Protein AF-A0AAV7JHF7-F1 (afdb_monomer_lite)

Structure (mmCIF, N/CA/C/O backbone):
data_AF-A0AAV7JHF7-F1
#
_entry.id   AF-A0AAV7JHF7-F1
#
loop_
_atom_site.group_PDB
_atom_site.id
_atom_site.type_symbol
_atom_site.label_atom_id
_atom_site.label_alt_id
_atom_site.label_comp_id
_atom_site.label_asym_id
_atom_site.label_entity_id
_atom_site.label_seq_id
_atom_site.pdbx_PDB_ins_code
_atom_site.Cartn_x
_atom_site.Cartn_y
_atom_site.Cartn_z
_atom_site.occupancy
_atom_site.B_iso_or_equiv
_atom_site.auth_seq_id
_atom_site.auth_comp_id
_atom_site.auth_asym_id
_atom_site.auth_atom_id
_atom_site.pdbx_PDB_model_num
ATOM 1 N N . MET A 1 1 ? 13.198 0.854 -11.020 1.00 46.91 1 MET A N 1
ATOM 2 C CA . MET A 1 1 ? 13.835 0.977 -9.685 1.00 46.91 1 MET A CA 1
ATOM 3 C C . MET A 1 1 ? 15.219 0.324 -9.730 1.00 46.91 1 MET A C 1
ATOM 5 O O . MET A 1 1 ? 15.314 -0.785 -10.236 1.00 46.91 1 MET A O 1
ATOM 9 N N . LYS A 1 2 ? 16.309 0.988 -9.307 1.00 49.62 2 LYS A N 1
ATOM 10 C CA . LYS A 1 2 ? 17.644 0.349 -9.271 1.00 49.62 2 LYS A CA 1
ATOM 11 C C . LYS A 1 2 ? 17.739 -0.520 -8.017 1.00 49.62 2 LYS A C 1
ATOM 13 O O . LYS A 1 2 ? 17.988 -0.003 -6.934 1.00 49.62 2 LYS A O 1
ATOM 18 N N . THR A 1 3 ? 17.502 -1.819 -8.161 1.00 59.25 3 THR A N 1
ATOM 19 C CA . THR A 1 3 ? 17.648 -2.789 -7.071 1.00 59.25 3 THR A CA 1
ATOM 20 C C . THR A 1 3 ? 19.105 -2.816 -6.619 1.00 59.25 3 THR A C 1
ATOM 22 O O . THR A 1 3 ? 20.006 -2.962 -7.449 1.00 59.25 3 THR A O 1
ATOM 25 N N . ILE A 1 4 ? 19.349 -2.648 -5.317 1.00 69.44 4 ILE A N 1
ATOM 26 C CA . ILE A 1 4 ? 20.698 -2.774 -4.759 1.00 69.44 4 ILE A CA 1
ATOM 27 C C . ILE A 1 4 ? 21.151 -4.219 -4.997 1.00 69.44 4 ILE A C 1
ATOM 29 O O . ILE A 1 4 ? 20.426 -5.174 -4.704 1.00 69.44 4 ILE A O 1
ATOM 33 N N . LYS A 1 5 ? 22.328 -4.374 -5.600 1.00 78.81 5 LYS A N 1
ATOM 34 C CA . LYS A 1 5 ? 22.957 -5.671 -5.834 1.00 78.81 5 LYS A CA 1
ATOM 35 C C . LYS A 1 5 ? 24.155 -5.784 -4.912 1.00 78.81 5 LYS A C 1
ATOM 37 O O . LYS A 1 5 ? 24.982 -4.876 -4.867 1.00 78.81 5 LYS A O 1
ATOM 42 N N . PHE A 1 6 ? 24.233 -6.896 -4.205 1.00 80.25 6 PHE A N 1
ATOM 43 C CA . PHE A 1 6 ? 25.368 -7.245 -3.375 1.00 80.25 6 PHE A CA 1
ATOM 44 C C . PHE A 1 6 ? 26.135 -8.337 -4.101 1.00 80.25 6 PHE A C 1
ATOM 46 O O . PHE A 1 6 ? 25.549 -9.277 -4.643 1.00 80.25 6 PHE A O 1
ATOM 53 N N . PHE A 1 7 ? 27.448 -8.176 -4.160 1.00 87.12 7 PHE A N 1
ATOM 54 C CA . PHE A 1 7 ? 28.317 -9.246 -4.603 1.00 87.12 7 PHE A CA 1
ATOM 55 C C . PHE A 1 7 ? 28.574 -10.147 -3.396 1.00 87.12 7 PHE A C 1
ATOM 57 O O . PHE A 1 7 ? 29.130 -9.690 -2.400 1.00 87.12 7 PHE A O 1
ATOM 64 N N . ASP A 1 8 ? 28.100 -11.389 -3.453 1.00 85.38 8 ASP A N 1
ATOM 65 C CA . ASP A 1 8 ? 28.428 -12.403 -2.455 1.00 85.38 8 ASP A CA 1
ATOM 66 C C . ASP A 1 8 ? 29.754 -13.063 -2.837 1.00 85.38 8 ASP A C 1
ATOM 68 O O . ASP A 1 8 ? 29.840 -13.790 -3.827 1.00 85.38 8 ASP A O 1
ATOM 72 N N . GLU A 1 9 ? 30.794 -12.801 -2.046 1.00 92.31 9 GLU A N 1
ATOM 73 C CA . GLU A 1 9 ? 32.132 -13.351 -2.266 1.00 92.31 9 GLU A CA 1
ATOM 74 C C . GLU A 1 9 ? 32.189 -14.876 -2.083 1.00 92.31 9 GLU A C 1
ATOM 76 O O . GLU A 1 9 ? 33.007 -15.527 -2.733 1.00 92.31 9 GLU A O 1
ATOM 81 N N . ASN A 1 10 ? 31.309 -15.469 -1.264 1.00 85.31 10 ASN A N 1
ATOM 82 C CA . ASN A 1 10 ? 31.317 -16.913 -1.011 1.00 85.31 10 ASN A CA 1
ATOM 83 C C . ASN A 1 10 ? 30.753 -17.716 -2.188 1.00 85.31 10 ASN A C 1
ATOM 85 O O . ASN A 1 10 ? 31.262 -18.793 -2.497 1.00 85.31 10 ASN A O 1
ATOM 89 N N . THR A 1 11 ? 29.708 -17.212 -2.849 1.00 88.12 11 THR A N 1
ATOM 90 C CA . THR A 1 11 ? 29.104 -17.861 -4.029 1.00 88.12 11 THR A CA 1
ATOM 91 C C . THR A 1 11 ? 29.602 -17.285 -5.353 1.00 88.12 11 THR A C 1
ATOM 93 O O . THR A 1 11 ? 29.321 -17.855 -6.406 1.00 88.12 11 THR A O 1
ATOM 96 N N . GLN A 1 12 ? 30.357 -16.182 -5.309 1.00 91.31 12 GLN A N 1
ATOM 97 C CA . GLN A 1 12 ? 30.783 -15.392 -6.470 1.00 91.31 12 GLN A CA 1
ATOM 98 C C . GLN A 1 12 ? 29.605 -14.937 -7.341 1.00 91.31 12 GLN A C 1
ATOM 100 O O . GLN A 1 12 ? 29.714 -14.832 -8.565 1.00 91.31 12 GLN A O 1
ATOM 105 N N . GLN A 1 13 ? 28.459 -14.674 -6.712 1.00 85.44 13 GLN A N 1
ATOM 106 C CA . GLN A 1 13 ? 27.232 -14.297 -7.400 1.00 85.44 13 GLN A CA 1
ATOM 107 C C . GLN A 1 13 ? 26.752 -12.914 -6.977 1.00 85.44 13 GLN A C 1
ATOM 109 O O . GLN A 1 13 ? 26.866 -12.488 -5.828 1.00 85.44 13 GLN A O 1
ATOM 114 N N . TRP A 1 14 ? 26.166 -12.210 -7.942 1.00 82.75 14 TRP A N 1
ATOM 115 C CA . TRP A 1 14 ? 25.375 -11.024 -7.662 1.00 82.75 14 TRP A CA 1
ATOM 116 C C . TRP A 1 14 ? 24.000 -11.460 -7.186 1.00 82.75 14 TRP A C 1
ATOM 118 O O . TRP A 1 14 ? 23.248 -12.060 -7.953 1.00 82.75 14 TRP A O 1
ATOM 128 N N . TRP A 1 15 ? 23.651 -11.110 -5.956 1.00 72.81 15 TRP A N 1
ATOM 129 C CA . TRP A 1 15 ? 22.309 -11.314 -5.437 1.00 72.81 15 TRP A CA 1
ATOM 130 C C . TRP A 1 15 ? 21.693 -9.974 -5.051 1.00 72.81 15 TRP A C 1
ATOM 132 O O . TRP A 1 15 ? 22.364 -9.032 -4.619 1.00 72.81 15 TRP A O 1
ATOM 142 N N . SER A 1 16 ? 20.387 -9.873 -5.246 1.00 75.38 16 SER A N 1
ATOM 143 C CA . SER A 1 16 ? 19.590 -8.810 -4.652 1.00 75.38 16 SER A CA 1
ATOM 144 C C . SER A 1 16 ? 18.896 -9.395 -3.430 1.00 75.38 16 SER A C 1
ATOM 146 O O . SER A 1 16 ? 18.294 -10.465 -3.553 1.00 75.38 16 SER A O 1
ATOM 148 N N . PRO A 1 17 ? 18.967 -8.745 -2.257 1.00 63.94 17 PRO A N 1
ATOM 149 C CA . PRO A 1 17 ? 18.260 -9.226 -1.096 1.00 63.94 17 PRO A CA 1
ATOM 150 C C . PRO A 1 17 ? 16.776 -9.225 -1.377 1.00 63.94 17 PRO A C 1
ATOM 152 O O . PRO A 1 17 ? 16.189 -8.199 -1.719 1.00 63.94 17 PRO A O 1
ATOM 155 N N . VAL A 1 18 ? 16.173 -10.391 -1.182 1.00 61.38 18 VAL A N 1
ATOM 156 C CA . VAL A 1 18 ? 14.738 -10.484 -0.979 1.00 61.38 18 VAL A CA 1
ATOM 157 C C . VAL A 1 18 ? 14.492 -9.948 0.428 1.00 61.38 18 VAL A C 1
ATOM 159 O O . VAL A 1 18 ? 14.496 -10.690 1.407 1.00 61.38 18 VAL A O 1
ATOM 162 N N . THR A 1 19 ? 14.380 -8.626 0.562 1.00 63.31 19 THR A N 1
ATOM 163 C CA . THR A 1 19 ? 13.838 -8.036 1.787 1.00 63.31 19 THR A CA 1
ATOM 164 C C . THR A 1 19 ? 12.408 -8.545 1.924 1.00 63.31 19 THR A C 1
ATOM 166 O O . THR A 1 19 ? 11.624 -8.418 0.984 1.00 63.31 19 THR A O 1
ATOM 169 N N . GLY A 1 20 ? 12.094 -9.190 3.050 1.00 65.50 20 GLY A N 1
ATOM 170 C CA . GLY A 1 20 ? 10.785 -9.805 3.270 1.00 65.50 20 GLY A CA 1
ATOM 171 C C . GLY A 1 20 ? 9.630 -8.803 3.152 1.00 65.50 20 GLY A C 1
ATOM 172 O O . GLY A 1 20 ? 9.808 -7.607 3.373 1.00 65.50 20 GLY A O 1
ATOM 173 N N . GLY A 1 21 ? 8.445 -9.301 2.801 1.00 77.75 21 GLY A N 1
ATOM 174 C CA . GLY A 1 21 ? 7.210 -8.515 2.763 1.00 77.75 21 GLY A CA 1
ATOM 175 C C . GLY A 1 21 ? 6.502 -8.444 4.119 1.00 77.75 21 GLY A C 1
ATOM 176 O O . GLY A 1 21 ? 6.868 -9.125 5.078 1.00 77.75 21 GLY A O 1
ATOM 177 N N . SER A 1 22 ? 5.451 -7.631 4.197 1.00 86.19 22 SER A N 1
ATOM 178 C CA . SER A 1 22 ? 4.567 -7.585 5.365 1.00 86.19 22 SER A CA 1
ATOM 179 C C . SER A 1 22 ? 3.709 -8.852 5.464 1.00 86.19 22 SER A C 1
ATOM 181 O O . SER A 1 22 ? 3.220 -9.363 4.458 1.00 86.19 22 SER A O 1
ATOM 183 N N . ASN A 1 23 ? 3.463 -9.338 6.684 1.00 91.88 23 ASN A N 1
ATOM 184 C CA . ASN A 1 23 ? 2.496 -10.411 6.929 1.00 91.88 23 ASN A CA 1
ATOM 185 C C . ASN A 1 23 ? 1.064 -9.847 6.864 1.00 91.88 23 ASN A C 1
ATOM 187 O O . ASN A 1 23 ? 0.464 -9.533 7.892 1.00 91.88 23 ASN A O 1
ATOM 191 N N . ILE A 1 24 ? 0.549 -9.679 5.642 1.00 93.94 24 ILE A N 1
ATOM 192 C CA . ILE A 1 24 ? -0.780 -9.108 5.380 1.00 93.94 24 ILE A CA 1
ATOM 193 C C . ILE A 1 24 ? -1.900 -9.834 6.146 1.00 93.94 24 ILE A C 1
ATOM 195 O O . ILE A 1 24 ? -2.701 -9.134 6.763 1.00 93.94 24 ILE A O 1
ATOM 199 N N . PRO A 1 25 ? -1.952 -11.182 6.209 1.00 95.00 25 PRO A N 1
ATOM 200 C CA . PRO A 1 25 ? -2.952 -11.875 7.022 1.00 95.00 25 PRO A CA 1
ATOM 201 C C . PRO A 1 25 ? -2.966 -11.435 8.492 1.00 95.00 25 PRO A C 1
ATOM 203 O O . PRO A 1 25 ? -4.004 -11.013 8.990 1.00 95.00 25 PRO A O 1
ATOM 206 N N . ALA A 1 26 ? -1.809 -11.430 9.163 1.00 96.38 26 ALA A N 1
ATOM 207 C CA . ALA A 1 26 ? -1.736 -11.036 10.573 1.00 96.38 26 ALA A CA 1
ATOM 208 C C . ALA A 1 26 ? -2.076 -9.551 10.797 1.00 96.38 26 ALA A C 1
ATOM 210 O O . ALA A 1 26 ? -2.679 -9.190 11.808 1.00 96.38 26 ALA A O 1
ATOM 211 N N . LEU A 1 27 ? -1.704 -8.677 9.854 1.00 95.69 27 LEU A N 1
ATOM 212 C CA . LEU A 1 27 ? -2.088 -7.265 9.902 1.00 95.69 27 LEU A CA 1
ATOM 213 C C . LEU A 1 27 ? -3.598 -7.086 9.720 1.00 95.69 27 LEU A C 1
ATOM 215 O O . LEU A 1 27 ? -4.205 -6.290 10.430 1.00 95.69 27 LEU A O 1
ATOM 219 N N . ASN A 1 28 ? -4.216 -7.842 8.814 1.00 97.31 28 ASN A N 1
ATOM 220 C CA . ASN A 1 28 ? -5.660 -7.803 8.596 1.00 97.31 28 ASN A CA 1
ATOM 221 C C . ASN A 1 28 ? -6.432 -8.310 9.821 1.00 97.31 28 ASN A C 1
ATOM 223 O O . ASN A 1 28 ? -7.440 -7.705 10.191 1.00 97.31 28 ASN A O 1
ATOM 227 N N . ASP A 1 29 ? -5.935 -9.344 10.502 1.00 97.88 29 ASP A N 1
ATOM 228 C CA . ASP A 1 29 ? -6.514 -9.810 11.767 1.00 97.88 29 ASP A CA 1
ATOM 229 C C . ASP A 1 29 ? -6.511 -8.690 12.823 1.00 97.88 29 ASP A C 1
ATOM 231 O O . ASP A 1 29 ? -7.531 -8.424 13.460 1.00 97.88 29 ASP A O 1
ATOM 235 N N . LEU A 1 30 ? -5.395 -7.962 12.955 1.00 96.81 30 LEU A N 1
ATOM 236 C CA . LEU A 1 30 ? -5.270 -6.834 13.886 1.00 96.81 30 LEU A CA 1
ATOM 237 C C . LEU A 1 30 ? -6.207 -5.662 13.536 1.00 96.81 30 LEU A C 1
ATOM 239 O O . LEU A 1 30 ? -6.782 -5.027 14.426 1.00 96.81 30 LEU A O 1
ATOM 243 N N . LEU A 1 31 ? -6.343 -5.360 12.244 1.00 95.31 31 LEU A N 1
ATOM 244 C CA . LEU A 1 31 ? -7.086 -4.208 11.728 1.00 95.31 31 LEU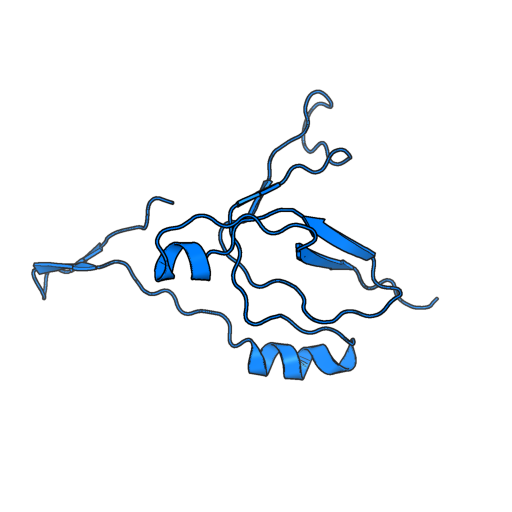 A CA 1
ATOM 245 C C . LEU A 1 31 ? -8.598 -4.439 11.619 1.00 95.31 31 LEU A C 1
ATOM 247 O O . LEU A 1 31 ? -9.357 -3.476 11.483 1.00 95.31 31 LEU A O 1
ATOM 251 N N . THR A 1 32 ? -9.051 -5.689 11.749 1.00 95.69 32 THR A N 1
ATOM 252 C CA . THR A 1 32 ? -10.466 -6.067 11.617 1.00 95.69 32 THR A CA 1
ATOM 253 C C . THR A 1 32 ? -11.376 -5.273 12.559 1.00 95.69 32 THR A C 1
ATOM 255 O O . THR A 1 32 ? -12.466 -4.870 12.154 1.00 95.69 32 THR A O 1
ATOM 258 N N . GLN A 1 33 ? -10.922 -4.970 13.781 1.00 94.38 33 GLN A N 1
ATOM 259 C CA . GLN A 1 33 ? -11.684 -4.174 14.758 1.00 94.38 33 GLN A CA 1
ATOM 260 C C . GLN A 1 33 ? -11.980 -2.736 14.293 1.00 94.38 33 GLN A C 1
ATOM 262 O O . GLN A 1 33 ? -12.946 -2.131 14.745 1.00 94.38 33 GLN A O 1
ATOM 267 N N . PHE A 1 34 ? -11.174 -2.202 13.372 1.00 93.12 34 PHE A N 1
ATOM 268 C CA . PHE A 1 34 ? -11.337 -0.870 12.789 1.00 93.12 34 PHE A CA 1
ATOM 269 C C . PHE A 1 34 ? -12.064 -0.907 11.436 1.00 93.12 34 PHE A C 1
ATOM 271 O O . PHE A 1 34 ? -12.154 0.109 10.752 1.00 93.12 34 PHE A O 1
ATOM 278 N N . GLY A 1 35 ? -12.541 -2.081 11.002 1.00 94.25 35 GLY A N 1
ATOM 279 C CA . GLY A 1 35 ? -13.141 -2.260 9.679 1.00 94.25 35 GLY A CA 1
ATOM 280 C C . GLY A 1 35 ? -12.150 -2.080 8.524 1.00 94.25 35 GLY A C 1
ATOM 281 O O . GLY A 1 35 ? -12.579 -1.838 7.397 1.00 94.25 35 GLY A O 1
ATOM 282 N N . LEU A 1 36 ? -10.845 -2.191 8.791 1.00 95.94 36 LEU A N 1
ATOM 283 C CA . LEU A 1 36 ? -9.769 -2.020 7.815 1.00 95.94 36 LEU A CA 1
ATOM 284 C C . LEU A 1 36 ? -9.184 -3.372 7.387 1.00 95.94 36 LEU A C 1
ATOM 286 O O . LEU A 1 36 ? -9.091 -4.299 8.189 1.00 95.94 36 LEU A O 1
ATOM 290 N N . ALA A 1 37 ? -8.761 -3.475 6.127 1.00 97.25 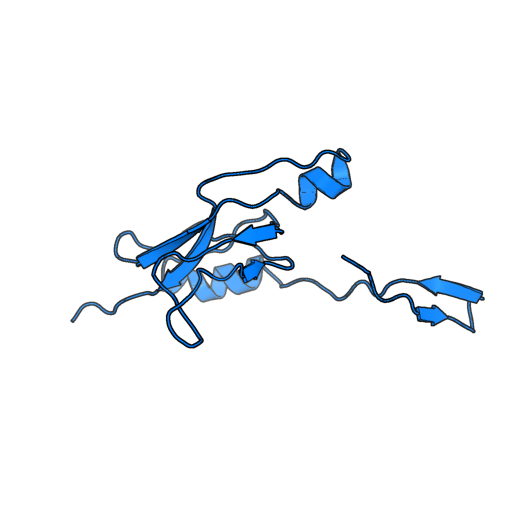37 ALA A N 1
ATOM 291 C CA . ALA A 1 37 ? -7.965 -4.597 5.631 1.00 97.25 37 ALA A CA 1
ATOM 292 C C . ALA A 1 37 ? -7.141 -4.187 4.404 1.00 97.25 37 ALA A C 1
ATOM 294 O O . ALA A 1 37 ? -7.646 -3.500 3.513 1.00 97.25 37 ALA A O 1
ATOM 295 N N . PHE A 1 38 ? -5.902 -4.662 4.330 1.00 97.06 38 PHE A N 1
ATOM 296 C CA . PHE A 1 38 ? -5.070 -4.618 3.132 1.00 97.06 38 PHE A CA 1
ATOM 297 C C . PHE A 1 38 ? -5.498 -5.685 2.119 1.00 97.06 38 PHE A C 1
ATOM 299 O O . PHE A 1 38 ? -6.032 -6.738 2.483 1.00 97.06 38 PHE A O 1
ATOM 306 N N . SER A 1 39 ? -5.242 -5.405 0.845 1.00 94.88 39 SER A N 1
ATOM 307 C CA . SER A 1 39 ? -5.448 -6.324 -0.270 1.00 94.88 39 SER A CA 1
ATOM 308 C C . SER A 1 39 ? -4.247 -7.253 -0.478 1.00 94.88 39 SER A C 1
ATOM 310 O O . SER A 1 39 ? -3.213 -7.153 0.187 1.00 94.88 39 SER A O 1
ATOM 312 N N . ASP A 1 40 ? -4.387 -8.162 -1.431 1.00 91.19 40 ASP A N 1
ATOM 313 C CA . ASP A 1 40 ? -3.339 -9.050 -1.927 1.00 91.19 40 ASP A CA 1
ATOM 314 C C . ASP A 1 40 ? -2.580 -8.481 -3.141 1.00 91.19 40 ASP A C 1
ATOM 316 O O . ASP A 1 40 ? -1.640 -9.111 -3.626 1.00 91.19 40 ASP A O 1
ATOM 320 N N . ARG A 1 41 ? -2.960 -7.295 -3.635 1.00 91.25 41 ARG A N 1
ATOM 321 C CA . ARG A 1 41 ? -2.333 -6.656 -4.796 1.00 91.25 41 ARG A CA 1
ATOM 322 C C . ARG A 1 41 ? -1.235 -5.700 -4.372 1.00 91.25 41 ARG A C 1
ATOM 324 O O . ARG A 1 41 ? -1.371 -4.987 -3.382 1.00 91.25 41 ARG A O 1
ATOM 331 N N . ILE A 1 42 ? -0.165 -5.671 -5.159 1.00 92.62 42 ILE A N 1
ATOM 332 C CA . ILE A 1 42 ? 0.984 -4.795 -4.946 1.00 92.62 42 ILE A CA 1
ATOM 333 C C . ILE A 1 42 ? 1.032 -3.795 -6.091 1.00 92.62 42 ILE A C 1
ATOM 335 O O . ILE A 1 42 ? 1.013 -4.183 -7.260 1.00 92.62 42 ILE A O 1
ATOM 339 N N . TYR A 1 43 ? 1.120 -2.520 -5.739 1.00 95.31 43 TYR A N 1
ATOM 340 C CA . TYR A 1 43 ? 1.183 -1.423 -6.691 1.00 95.31 43 TYR A CA 1
ATOM 341 C C . TYR A 1 43 ? 2.465 -0.621 -6.511 1.00 95.31 43 TYR A C 1
ATOM 343 O O . TYR A 1 43 ? 3.046 -0.580 -5.424 1.00 95.31 43 TYR A O 1
ATOM 351 N N . ALA A 1 44 ? 2.885 0.039 -7.581 1.00 94.44 44 ALA A N 1
ATOM 352 C CA . ALA A 1 44 ? 3.996 0.976 -7.586 1.00 94.44 44 ALA A CA 1
ATOM 353 C C . ALA A 1 44 ? 3.704 2.120 -8.567 1.00 94.44 44 ALA A C 1
ATOM 355 O O . ALA A 1 44 ? 2.818 2.022 -9.412 1.00 94.44 44 ALA A O 1
ATOM 356 N N . GLY A 1 45 ? 4.412 3.241 -8.438 1.00 93.88 45 GLY A N 1
ATOM 357 C CA . GLY A 1 45 ? 4.254 4.373 -9.349 1.00 93.88 45 GLY A CA 1
ATOM 358 C C . GLY A 1 45 ? 4.500 5.724 -8.699 1.00 93.88 45 GLY A C 1
ATOM 359 O O . GLY A 1 45 ? 5.206 5.850 -7.697 1.00 93.88 45 GLY A O 1
ATOM 360 N N . THR A 1 46 ? 3.925 6.754 -9.302 1.00 93.44 46 THR A N 1
ATOM 361 C CA . THR A 1 46 ? 3.995 8.138 -8.835 1.00 93.44 46 THR A CA 1
ATOM 362 C C . THR A 1 46 ? 2.615 8.755 -8.929 1.00 93.44 46 THR A C 1
ATOM 3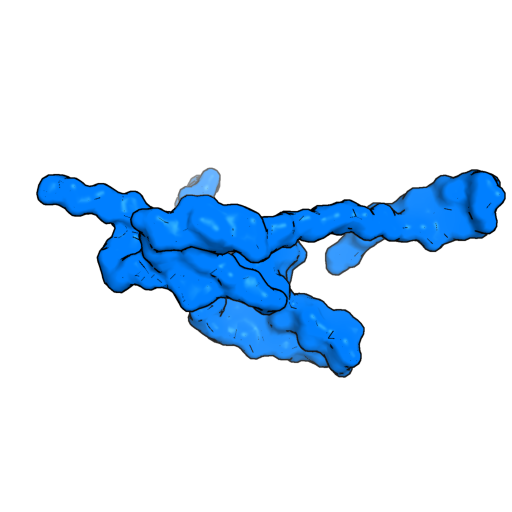64 O O . THR A 1 46 ? 1.948 8.582 -9.944 1.00 93.44 46 THR A O 1
ATOM 367 N N . TYR A 1 47 ? 2.210 9.500 -7.908 1.00 91.56 47 TYR A N 1
ATOM 368 C CA . TYR A 1 47 ? 0.940 10.220 -7.902 1.00 91.56 47 TYR A CA 1
ATOM 369 C C . TYR A 1 47 ? 1.158 11.669 -7.475 1.00 91.56 47 TYR A C 1
ATOM 371 O O . TYR A 1 47 ? 2.059 11.961 -6.689 1.00 91.56 47 TYR A O 1
ATOM 379 N N . SER A 1 48 ? 0.325 12.579 -7.965 1.00 87.38 48 SER A N 1
ATOM 380 C CA . SER A 1 48 ? 0.372 13.995 -7.591 1.00 87.38 48 SER A CA 1
ATOM 381 C C . SER A 1 48 ? -0.829 14.320 -6.705 1.00 87.38 48 SER A C 1
ATOM 383 O O . SER A 1 48 ? -1.945 13.881 -6.979 1.00 87.38 48 SER A O 1
ATOM 385 N N . LEU A 1 49 ? -0.617 15.099 -5.645 1.00 82.50 49 LEU A N 1
ATOM 386 C CA . LEU A 1 49 ? -1.699 15.648 -4.824 1.00 82.50 49 LEU A CA 1
ATOM 387 C C . LEU A 1 49 ? -1.864 17.130 -5.180 1.00 82.50 49 LEU A C 1
ATOM 389 O O . LEU A 1 49 ? -0.975 17.912 -4.841 1.00 82.50 49 LEU A O 1
ATOM 393 N N . PRO A 1 50 ? -2.958 17.534 -5.853 1.00 70.31 50 PRO A N 1
ATOM 394 C CA . PRO A 1 50 ? -3.134 18.916 -6.305 1.00 70.31 50 PRO A CA 1
ATOM 395 C C . PRO A 1 50 ? -3.096 19.938 -5.162 1.00 70.31 50 PRO A C 1
ATOM 397 O O . PRO A 1 50 ? -2.549 21.025 -5.330 1.00 70.31 50 PRO A O 1
ATOM 400 N N . ASP A 1 51 ? -3.623 19.558 -3.996 1.00 68.81 51 ASP A N 1
ATOM 401 C CA . ASP A 1 51 ? -3.849 20.457 -2.858 1.00 68.81 51 ASP A CA 1
ATOM 402 C C . ASP A 1 51 ? -2.723 20.430 -1.805 1.00 68.81 51 ASP A C 1
ATOM 404 O O . ASP A 1 51 ? -2.839 21.059 -0.753 1.00 68.81 51 ASP A O 1
ATOM 408 N N . VAL A 1 52 ? -1.631 19.691 -2.049 1.00 67.38 52 VAL A N 1
ATOM 409 C CA . VAL A 1 52 ? -0.510 19.557 -1.103 1.00 67.38 52 VAL A CA 1
ATOM 410 C C . VAL A 1 52 ? 0.766 20.142 -1.710 1.00 67.38 52 VAL A C 1
ATOM 412 O O . VAL A 1 52 ? 1.477 19.480 -2.464 1.00 67.38 52 VAL A O 1
ATOM 415 N N . THR A 1 53 ? 1.087 21.381 -1.333 1.00 59.31 53 THR A N 1
ATOM 416 C CA . THR A 1 53 ? 2.380 22.037 -1.593 1.00 59.31 53 THR A CA 1
ATOM 417 C C . THR A 1 53 ? 3.254 21.951 -0.339 1.00 59.31 53 THR A C 1
ATOM 419 O O . THR A 1 53 ? 2.849 22.412 0.727 1.00 59.31 53 THR A O 1
ATOM 422 N N . LEU A 1 54 ? 4.439 21.335 -0.432 1.00 59.09 54 LEU A N 1
ATOM 423 C CA . LEU A 1 54 ? 5.354 21.122 0.710 1.00 59.09 54 LEU A CA 1
ATOM 424 C C . LEU A 1 54 ? 6.532 22.118 0.742 1.00 59.09 54 LEU A C 1
ATOM 426 O O . LEU A 1 54 ? 7.423 22.016 1.582 1.00 59.09 54 LEU A O 1
ATOM 430 N N . ASP A 1 55 ? 6.518 23.083 -0.166 1.00 62.19 55 ASP A N 1
ATOM 431 C CA . ASP A 1 55 ? 7.536 24.081 -0.475 1.00 62.19 55 ASP A CA 1
ATOM 432 C C . ASP A 1 55 ? 6.844 25.347 -1.020 1.00 62.19 55 ASP A C 1
ATOM 434 O O . ASP A 1 55 ? 5.617 25.399 -1.007 1.00 62.19 55 ASP A O 1
ATOM 438 N N . ASP A 1 56 ? 7.601 26.384 -1.402 1.00 61.09 56 ASP A N 1
ATOM 439 C CA . ASP A 1 56 ? 7.177 27.769 -1.695 1.00 61.09 56 ASP A CA 1
ATOM 440 C C . ASP A 1 56 ? 6.081 27.950 -2.780 1.00 61.09 56 ASP A C 1
ATOM 442 O O . ASP A 1 56 ? 6.252 28.653 -3.764 1.00 61.09 56 ASP A O 1
ATOM 446 N N . ASN A 1 57 ? 4.897 27.374 -2.587 1.00 55.47 57 ASN A N 1
ATOM 447 C CA . ASN A 1 57 ? 3.635 27.636 -3.279 1.00 55.47 57 ASN A CA 1
ATOM 448 C C . ASN A 1 57 ? 3.641 27.631 -4.820 1.00 55.47 57 ASN A C 1
ATOM 450 O O . ASN A 1 57 ? 2.705 28.174 -5.407 1.00 55.47 57 ASN A O 1
ATOM 454 N N . THR A 1 58 ? 4.623 27.030 -5.504 1.00 60.81 58 THR A N 1
ATOM 455 C CA . THR A 1 58 ? 4.729 27.249 -6.961 1.00 60.81 58 THR A CA 1
ATOM 456 C C . THR A 1 58 ? 4.468 26.024 -7.851 1.00 60.81 58 THR A C 1
ATOM 458 O O . THR A 1 58 ? 4.139 26.231 -9.020 1.00 60.81 58 THR A O 1
ATOM 461 N N . LYS A 1 59 ? 4.539 24.762 -7.381 1.00 62.44 59 LYS A N 1
ATOM 462 C CA . LYS A 1 59 ? 4.237 23.585 -8.238 1.00 62.44 59 LYS A CA 1
ATOM 463 C C . LYS A 1 59 ? 3.637 22.378 -7.493 1.00 62.44 59 LYS A C 1
ATOM 465 O O . LYS A 1 59 ? 4.079 22.087 -6.385 1.00 62.44 59 LYS A O 1
ATOM 470 N N . PRO A 1 60 ? 2.704 21.628 -8.121 1.00 64.69 60 PRO A N 1
ATOM 471 C CA . PRO A 1 60 ? 2.320 20.291 -7.670 1.00 64.69 60 PRO A CA 1
ATOM 472 C C . PRO A 1 60 ? 3.541 19.368 -7.645 1.00 64.69 60 PRO A C 1
ATOM 474 O O . PRO A 1 60 ? 4.361 19.404 -8.568 1.00 64.69 60 PRO A O 1
ATOM 477 N N . ARG A 1 61 ? 3.661 18.543 -6.602 1.00 74.25 61 ARG A N 1
ATOM 478 C CA . ARG A 1 61 ? 4.750 17.573 -6.465 1.00 74.25 61 ARG A CA 1
ATOM 479 C C . ARG A 1 61 ? 4.253 16.158 -6.737 1.00 74.25 61 ARG A C 1
ATOM 481 O O . ARG A 1 61 ? 3.199 15.759 -6.242 1.00 74.25 61 ARG A O 1
ATOM 488 N N . ASP A 1 62 ? 5.071 15.399 -7.458 1.00 85.31 62 ASP A N 1
ATOM 489 C CA . ASP A 1 62 ? 4.888 13.961 -7.631 1.00 85.31 62 ASP A CA 1
ATOM 490 C C . ASP A 1 62 ? 5.487 13.213 -6.437 1.00 85.31 62 ASP A C 1
ATOM 492 O O . ASP A 1 62 ? 6.656 13.395 -6.070 1.00 85.31 62 ASP A O 1
ATOM 496 N N . PHE A 1 63 ? 4.674 12.363 -5.824 1.00 88.25 63 PHE A N 1
ATOM 497 C CA . PHE A 1 63 ? 5.037 11.520 -4.698 1.00 88.25 63 PHE A CA 1
ATOM 498 C C . PHE A 1 63 ? 5.325 10.100 -5.191 1.00 88.25 63 PHE A C 1
ATOM 500 O O . PHE A 1 63 ? 4.469 9.494 -5.841 1.00 88.25 63 PHE A O 1
ATOM 507 N N . PRO A 1 64 ? 6.514 9.540 -4.898 1.00 91.38 64 PRO A N 1
ATOM 508 C CA . PRO A 1 64 ? 6.815 8.164 -5.256 1.00 91.38 64 PRO A CA 1
ATOM 509 C C . PRO A 1 64 ? 6.075 7.193 -4.329 1.00 91.38 64 PRO A C 1
ATOM 511 O O . PRO A 1 64 ? 6.261 7.218 -3.112 1.00 91.38 64 PRO A O 1
ATOM 514 N N . TYR A 1 65 ? 5.301 6.285 -4.916 1.00 92.69 65 TYR A N 1
ATOM 515 C CA . TYR A 1 65 ? 4.773 5.096 -4.258 1.00 92.69 65 TYR A CA 1
ATOM 516 C C . TYR A 1 65 ? 5.644 3.906 -4.673 1.00 92.69 65 TYR A C 1
ATOM 518 O O . TYR A 1 65 ? 5.482 3.337 -5.751 1.00 92.69 65 TYR A O 1
ATOM 526 N N . LEU A 1 66 ? 6.657 3.596 -3.857 1.00 89.56 66 LEU A N 1
ATOM 527 C CA . LEU A 1 66 ? 7.746 2.693 -4.257 1.00 89.56 66 LEU A CA 1
ATOM 528 C C . LEU A 1 66 ? 7.286 1.247 -4.467 1.00 89.56 66 LEU A C 1
ATOM 530 O O . LEU A 1 66 ? 7.687 0.613 -5.438 1.00 89.56 66 LEU A O 1
ATOM 534 N N . SER A 1 67 ? 6.507 0.729 -3.520 1.00 89.44 67 SER A N 1
ATOM 535 C CA . SER A 1 67 ? 5.868 -0.586 -3.553 1.00 89.44 67 SER A CA 1
ATOM 536 C C . SER A 1 67 ? 4.989 -0.706 -2.310 1.00 89.44 67 SER A C 1
ATOM 538 O O . SER A 1 67 ? 5.431 -0.355 -1.211 1.00 89.44 67 SER A O 1
ATOM 540 N N . GLY A 1 68 ? 3.761 -1.191 -2.455 1.00 91.44 68 GLY A N 1
ATOM 541 C CA . GLY A 1 68 ? 2.873 -1.388 -1.313 1.00 91.44 68 GLY A CA 1
ATOM 542 C C . GLY A 1 68 ? 1.552 -2.050 -1.676 1.00 91.44 68 GLY A C 1
ATOM 543 O O . GLY A 1 68 ? 1.187 -2.129 -2.849 1.00 91.44 68 GLY A O 1
ATOM 544 N N . SER A 1 69 ? 0.855 -2.548 -0.652 1.00 93.88 69 SER A N 1
ATOM 545 C CA . SER A 1 69 ? -0.490 -3.107 -0.800 1.00 93.88 69 SER A CA 1
ATOM 546 C C . SER A 1 69 ? -1.555 -2.024 -0.645 1.00 93.88 69 SER A C 1
ATOM 548 O O . SER A 1 69 ? -1.444 -1.153 0.222 1.00 93.88 69 SER A O 1
ATOM 550 N N . SER A 1 70 ? -2.595 -2.090 -1.478 1.00 95.50 70 SER A N 1
ATOM 551 C CA . SER A 1 70 ? -3.766 -1.221 -1.348 1.00 95.50 70 SER A CA 1
ATOM 552 C C . SER A 1 70 ? -4.687 -1.662 -0.213 1.00 95.50 70 SER A C 1
ATOM 554 O O . SER A 1 70 ? -4.588 -2.772 0.310 1.00 95.50 70 SER A O 1
ATOM 556 N N . LEU A 1 71 ? -5.649 -0.817 0.140 1.00 96.12 71 LEU A N 1
ATOM 557 C CA . LEU A 1 71 ? -6.716 -1.153 1.073 1.00 96.12 71 LEU A CA 1
ATOM 558 C C . LEU A 1 71 ? -7.853 -1.874 0.336 1.00 96.12 71 LEU A C 1
ATOM 560 O O . LEU A 1 71 ? -8.395 -1.364 -0.640 1.00 96.12 71 LEU A O 1
ATOM 564 N N . ALA A 1 72 ? -8.221 -3.061 0.818 1.00 96.12 72 ALA A N 1
ATOM 565 C CA . ALA A 1 72 ? -9.372 -3.830 0.339 1.00 96.12 72 ALA A CA 1
ATOM 566 C C . ALA A 1 72 ? -10.654 -3.518 1.122 1.00 96.12 72 ALA A C 1
ATOM 568 O O . ALA A 1 72 ? -11.758 -3.774 0.642 1.00 96.12 72 ALA A O 1
ATOM 569 N N . ARG A 1 73 ? -10.516 -3.018 2.354 1.00 96.12 73 ARG A N 1
ATOM 570 C CA . ARG A 1 73 ? -11.643 -2.690 3.227 1.00 96.12 73 ARG A CA 1
ATOM 571 C C . ARG A 1 73 ? -11.327 -1.463 4.060 1.00 96.12 73 ARG A C 1
ATOM 573 O O . ARG A 1 73 ? -10.223 -1.339 4.585 1.00 96.12 73 ARG A O 1
ATOM 580 N N . TYR A 1 74 ? -12.322 -0.602 4.191 1.00 95.81 74 TYR A N 1
ATOM 581 C CA . TYR A 1 74 ? -12.335 0.549 5.079 1.00 95.81 74 TYR A CA 1
ATOM 582 C C . TYR A 1 74 ? -13.795 0.919 5.386 1.00 95.81 74 TYR A C 1
ATOM 584 O O . TYR A 1 74 ? -14.678 0.644 4.566 1.00 95.81 74 TYR A O 1
ATOM 592 N N . PRO A 1 75 ? -14.082 1.518 6.554 1.00 94.44 75 PRO A N 1
ATOM 593 C CA . PRO A 1 75 ? -15.414 2.022 6.876 1.00 94.44 75 PRO A CA 1
ATOM 594 C C . PRO A 1 75 ? -15.880 3.109 5.901 1.00 94.44 75 PRO A C 1
ATOM 596 O O . PRO A 1 75 ? -15.072 3.862 5.363 1.00 94.44 75 PRO A O 1
ATOM 599 N N . SER A 1 76 ? -17.195 3.258 5.727 1.00 91.75 76 SER A N 1
ATOM 600 C CA . SER A 1 76 ? -17.776 4.264 4.822 1.00 91.75 76 SER A CA 1
ATOM 601 C C . SER A 1 76 ? -17.537 5.714 5.255 1.00 91.75 76 SER A C 1
ATOM 603 O O . SER A 1 76 ? -17.648 6.615 4.431 1.00 91.75 76 SER A O 1
ATOM 605 N N . HIS A 1 77 ? -17.239 5.947 6.536 1.00 91.62 77 HIS A N 1
ATOM 606 C CA . HIS A 1 77 ? -16.901 7.267 7.077 1.00 91.62 77 HIS A CA 1
ATOM 607 C C . HIS A 1 77 ? -15.399 7.581 6.996 1.00 91.62 77 HIS A C 1
ATOM 609 O O . HIS A 1 77 ? -14.983 8.675 7.363 1.00 91.62 77 HIS A O 1
ATOM 615 N N . ALA A 1 78 ? -14.569 6.631 6.556 1.00 93.44 78 ALA A N 1
ATOM 616 C CA . ALA A 1 78 ? -13.144 6.871 6.408 1.00 93.44 78 ALA A CA 1
ATOM 617 C C . ALA A 1 78 ? -12.894 7.830 5.241 1.00 93.44 78 ALA A C 1
ATOM 619 O O . ALA A 1 78 ? -13.469 7.687 4.159 1.00 93.44 78 ALA A O 1
ATOM 620 N N . ARG A 1 79 ? -11.973 8.773 5.428 1.00 94.00 79 ARG A N 1
ATOM 621 C CA . ARG A 1 79 ? -11.456 9.574 4.318 1.00 94.00 79 ARG A CA 1
ATOM 622 C C . ARG A 1 79 ? -10.336 8.802 3.649 1.00 94.00 79 ARG A C 1
ATOM 624 O O . ARG A 1 79 ? -9.326 8.507 4.283 1.00 94.00 79 ARG A O 1
ATOM 631 N N . VAL A 1 80 ? -10.518 8.471 2.379 1.00 94.12 80 VAL A N 1
ATOM 632 C CA . VAL A 1 80 ? -9.603 7.603 1.633 1.00 94.12 80 VAL A CA 1
ATOM 633 C C . VAL A 1 80 ? -8.903 8.401 0.545 1.00 94.12 80 VAL A C 1
ATOM 635 O O . VAL A 1 80 ? -9.545 9.137 -0.202 1.00 94.12 80 VAL A O 1
ATOM 638 N N . LEU A 1 81 ? -7.583 8.253 0.468 1.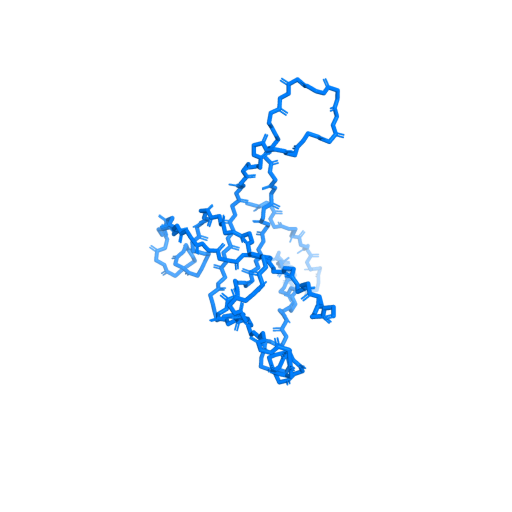00 93.88 81 LEU A N 1
ATOM 639 C CA . LEU A 1 81 ? -6.792 8.700 -0.667 1.00 93.88 81 LEU A CA 1
ATOM 640 C C . LEU A 1 81 ? -6.660 7.539 -1.651 1.00 93.88 81 LEU A C 1
ATOM 642 O O . LEU A 1 81 ? -6.032 6.520 -1.338 1.00 93.88 81 LEU A O 1
ATOM 646 N N . SER A 1 82 ? -7.222 7.744 -2.837 1.00 94.94 82 SER A N 1
ATOM 647 C CA . SER A 1 82 ? -7.141 6.819 -3.960 1.00 94.94 82 SER A CA 1
ATOM 648 C C . SER A 1 82 ? -6.345 7.444 -5.098 1.00 94.94 82 SER A C 1
ATOM 650 O O . SER A 1 82 ? -6.469 8.641 -5.354 1.00 94.94 82 SER A O 1
ATOM 652 N N . VAL A 1 83 ? -5.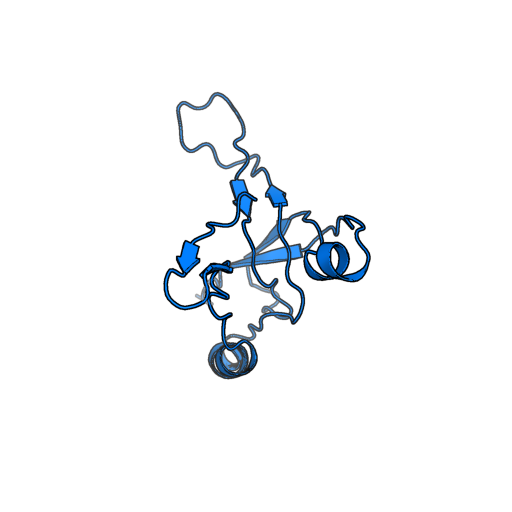504 6.649 -5.753 1.00 95.56 83 VAL A N 1
ATOM 653 C CA . VAL A 1 83 ? -4.589 7.109 -6.805 1.00 95.56 83 VAL A CA 1
ATOM 654 C C . VAL A 1 83 ? -4.516 6.091 -7.943 1.00 95.56 83 VAL A C 1
ATOM 656 O O . VAL A 1 83 ? -4.854 4.924 -7.751 1.00 95.56 83 VAL A O 1
ATOM 659 N N . THR A 1 84 ? -4.046 6.522 -9.111 1.00 95.94 84 THR A N 1
ATOM 660 C CA . THR A 1 84 ? -3.706 5.624 -10.223 1.00 95.94 84 THR A CA 1
ATOM 661 C C . THR A 1 84 ? -2.258 5.160 -10.080 1.00 95.94 84 THR A C 1
ATOM 663 O O . THR A 1 84 ? -1.363 5.984 -9.883 1.00 95.94 84 THR A O 1
ATOM 666 N N . LEU A 1 85 ? -2.030 3.848 -10.142 1.00 96.19 85 LEU A N 1
ATOM 667 C CA . LEU A 1 85 ? -0.710 3.211 -10.056 1.00 96.19 85 LEU A CA 1
ATOM 668 C C . LEU A 1 85 ? -0.667 1.982 -10.970 1.00 96.19 85 LEU A C 1
ATOM 670 O O . LEU A 1 85 ? -1.711 1.433 -11.329 1.00 96.19 85 LEU A O 1
ATOM 674 N N . HIS A 1 86 ? 0.528 1.467 -11.262 1.00 95.06 86 HIS A N 1
ATOM 675 C CA . HIS A 1 86 ? 0.656 0.206 -11.985 1.00 95.06 86 HIS A CA 1
ATOM 676 C C . HIS A 1 86 ? 0.655 -1.002 -11.050 1.00 95.06 86 HIS A C 1
ATOM 678 O O . HIS A 1 86 ? 1.222 -0.983 -9.954 1.00 95.06 86 HIS A O 1
ATOM 684 N N . ASP A 1 87 ? 0.030 -2.081 -11.517 1.00 94.12 87 ASP A N 1
ATOM 685 C CA . ASP A 1 87 ? 0.046 -3.394 -10.880 1.00 94.12 87 ASP A CA 1
ATOM 686 C C . ASP A 1 87 ? 1.440 -4.025 -11.028 1.00 94.12 87 ASP A C 1
ATOM 688 O O . ASP A 1 87 ? 1.836 -4.482 -12.106 1.00 94.12 87 ASP A O 1
ATOM 692 N N . GLN A 1 88 ? 2.185 -4.051 -9.923 1.00 90.94 88 GLN A N 1
ATOM 693 C CA . GLN A 1 88 ? 3.554 -4.553 -9.881 1.00 90.94 88 GLN A CA 1
ATOM 694 C C . GLN A 1 88 ? 3.604 -6.082 -10.044 1.00 90.94 88 GLN A C 1
ATOM 696 O O . GLN A 1 88 ? 4.599 -6.629 -10.518 1.00 90.94 88 GLN A O 1
ATOM 701 N N . VAL A 1 89 ? 2.530 -6.797 -9.687 1.00 86.19 89 VAL A N 1
ATOM 702 C CA . VAL A 1 89 ? 2.444 -8.254 -9.881 1.00 86.19 89 VAL A CA 1
ATOM 703 C C . VAL A 1 89 ? 2.275 -8.573 -11.363 1.00 86.19 89 VAL A C 1
ATOM 705 O O . VAL A 1 89 ? 2.941 -9.476 -11.877 1.00 86.19 89 VAL A O 1
ATOM 708 N N . ALA A 1 90 ? 1.425 -7.818 -12.062 1.00 87.06 90 ALA A N 1
ATOM 709 C CA . ALA A 1 90 ? 1.278 -7.928 -13.510 1.00 87.06 90 ALA A CA 1
ATOM 710 C C . ALA A 1 90 ? 2.587 -7.572 -14.230 1.00 87.06 90 ALA A C 1
ATOM 712 O O . ALA A 1 90 ? 3.029 -8.332 -15.086 1.00 87.06 90 ALA A O 1
ATOM 713 N N . GLU A 1 91 ? 3.266 -6.495 -13.824 1.00 86.50 91 GLU A N 1
ATOM 714 C CA . GLU A 1 91 ? 4.559 -6.106 -14.403 1.00 86.50 91 GLU A CA 1
ATOM 715 C C . GLU A 1 91 ? 5.586 -7.249 -14.341 1.00 86.50 91 GLU A C 1
ATOM 717 O O . GLU A 1 91 ? 6.243 -7.545 -15.336 1.00 86.50 91 GLU A O 1
ATOM 722 N N . VAL A 1 92 ? 5.687 -7.941 -13.202 1.00 85.06 92 VAL A N 1
ATOM 723 C CA . VAL A 1 92 ? 6.645 -9.045 -13.020 1.00 85.06 92 VAL A CA 1
ATOM 724 C C . VAL A 1 92 ? 6.203 -10.331 -13.725 1.00 85.06 92 VAL A C 1
ATOM 726 O O . VAL A 1 92 ? 7.046 -11.087 -14.200 1.00 85.06 92 VAL A O 1
ATOM 729 N N . THR A 1 93 ? 4.899 -10.609 -13.781 1.00 86.50 93 THR A N 1
ATOM 730 C CA . THR A 1 93 ? 4.384 -11.902 -14.272 1.00 86.50 93 THR A CA 1
ATOM 731 C C . THR A 1 93 ? 4.157 -11.913 -15.779 1.00 86.50 93 THR A C 1
ATOM 733 O O . THR A 1 93 ? 4.372 -12.934 -16.429 1.00 86.50 93 THR A O 1
ATOM 736 N N . THR A 1 94 ? 3.682 -10.802 -16.340 1.00 87.06 94 THR A N 1
ATOM 737 C CA . THR A 1 94 ? 3.306 -10.694 -17.755 1.00 87.06 94 THR A CA 1
ATOM 738 C C . THR A 1 94 ? 4.202 -9.743 -18.538 1.00 87.06 94 THR A C 1
ATOM 740 O O . THR A 1 94 ? 3.951 -9.538 -19.722 1.00 87.06 94 THR A O 1
ATOM 743 N N . GLU A 1 95 ? 5.220 -9.155 -17.897 1.00 81.38 95 GLU A N 1
ATOM 744 C CA . GLU A 1 95 ? 6.121 -8.151 -18.487 1.00 81.38 95 GLU A CA 1
ATOM 745 C C . GLU A 1 95 ? 5.374 -6.939 -19.077 1.00 81.38 95 GLU A C 1
ATOM 747 O O . GLU A 1 95 ? 5.881 -6.219 -19.937 1.00 81.38 95 GLU A O 1
ATOM 752 N N . SER A 1 96 ? 4.144 -6.696 -18.614 1.00 82.88 96 SER A N 1
ATOM 753 C CA . SER A 1 96 ? 3.285 -5.621 -19.098 1.00 82.88 96 SER A CA 1
ATOM 754 C C . SER A 1 96 ? 2.913 -4.690 -17.956 1.00 82.88 96 SER A C 1
ATOM 756 O O . SER A 1 96 ? 2.336 -5.131 -16.960 1.00 82.88 96 SER A O 1
ATOM 758 N N . ILE A 1 97 ? 3.168 -3.396 -18.131 1.00 86.19 97 ILE A N 1
ATOM 759 C CA . ILE A 1 97 ? 2.721 -2.370 -17.190 1.00 86.19 97 ILE A CA 1
ATOM 760 C C . ILE A 1 97 ? 1.214 -2.192 -17.370 1.00 86.19 97 ILE A C 1
ATOM 762 O O . ILE A 1 97 ? 0.746 -1.816 -18.446 1.00 86.19 97 ILE A O 1
ATOM 766 N N . LYS A 1 98 ? 0.457 -2.482 -16.313 1.00 91.94 98 LYS A N 1
ATOM 767 C CA . LYS A 1 98 ? -0.989 -2.281 -16.270 1.00 91.94 98 LYS A CA 1
ATOM 768 C C . LYS A 1 98 ? -1.310 -1.215 -15.234 1.00 91.94 98 LYS A C 1
ATOM 770 O O . LYS A 1 98 ? -1.252 -1.499 -14.042 1.00 91.94 98 LYS A O 1
ATOM 775 N N . GLU A 1 99 ? -1.669 -0.026 -15.702 1.00 94.56 99 GLU A N 1
ATOM 776 C CA . GLU A 1 99 ? -2.221 1.029 -14.851 1.00 94.56 99 GLU A CA 1
ATOM 777 C C . GLU A 1 99 ? -3.605 0.620 -14.335 1.00 94.56 99 GLU A C 1
ATOM 779 O O . GLU A 1 99 ? -4.408 0.006 -15.049 1.00 94.56 99 GLU A O 1
ATOM 784 N N . VAL A 1 100 ? -3.859 0.930 -13.071 1.00 95.69 100 VAL A N 1
ATOM 785 C CA . VAL A 1 100 ? -5.111 0.665 -12.374 1.00 95.69 100 VAL A CA 1
ATOM 786 C C . VAL A 1 100 ? -5.505 1.943 -11.642 1.00 95.69 100 VAL A C 1
ATOM 788 O O . VAL A 1 100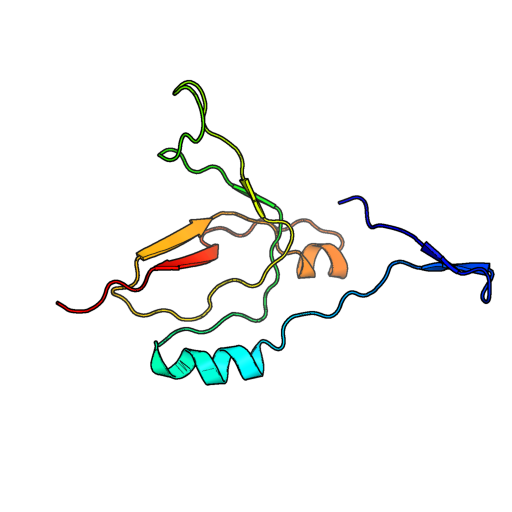 ? -4.725 2.492 -10.866 1.00 95.69 100 VAL A O 1
ATOM 791 N N . ASP A 1 101 ? -6.713 2.421 -11.922 1.00 95.88 101 ASP A N 1
ATOM 792 C CA . ASP A 1 101 ? -7.287 3.610 -11.296 1.00 95.88 101 ASP A CA 1
ATOM 793 C C . ASP A 1 101 ? -7.918 3.285 -9.932 1.00 95.88 101 ASP A C 1
ATOM 795 O O . ASP A 1 101 ? -8.163 2.123 -9.599 1.00 95.88 101 ASP A O 1
ATOM 799 N N . ASP A 1 102 ? -8.210 4.332 -9.156 1.00 95.31 102 ASP A N 1
ATOM 800 C CA . ASP A 1 102 ? -8.958 4.265 -7.893 1.00 95.31 102 ASP A CA 1
ATOM 801 C C . ASP A 1 102 ? -8.369 3.315 -6.831 1.00 95.31 102 ASP A C 1
ATOM 803 O O . ASP A 1 102 ? -9.084 2.710 -6.027 1.00 95.31 102 ASP A O 1
ATOM 807 N N . ILE A 1 103 ? -7.041 3.212 -6.763 1.00 96.69 103 ILE A N 1
ATOM 808 C CA . ILE A 1 103 ? -6.365 2.378 -5.769 1.00 96.69 103 ILE A CA 1
ATOM 809 C C . ILE A 1 103 ? -6.289 3.126 -4.441 1.00 96.69 103 ILE A C 1
ATOM 811 O O . ILE A 1 103 ? -5.515 4.071 -4.294 1.00 96.69 103 ILE A O 1
ATOM 815 N N . ALA A 1 104 ? -7.039 2.661 -3.444 1.00 96.56 104 ALA A N 1
ATOM 816 C CA . ALA A 1 104 ? -6.976 3.175 -2.079 1.00 96.56 104 ALA A CA 1
ATOM 817 C C . ALA A 1 104 ? -5.618 2.856 -1.423 1.00 96.56 104 ALA A C 1
ATOM 819 O O . ALA A 1 104 ? -5.345 1.703 -1.087 1.00 96.56 104 ALA A O 1
ATOM 820 N N . ILE A 1 105 ? -4.773 3.868 -1.211 1.00 95.12 105 ILE A N 1
ATOM 821 C CA . ILE A 1 105 ? -3.422 3.703 -0.635 1.00 95.12 105 ILE A CA 1
ATOM 822 C C . ILE A 1 105 ? -3.300 4.195 0.809 1.00 95.12 105 ILE A C 1
ATOM 824 O O . ILE A 1 105 ? -2.345 3.845 1.501 1.00 95.12 105 ILE A O 1
ATOM 828 N N . LEU A 1 106 ? -4.247 5.012 1.271 1.00 93.44 106 LEU A N 1
ATOM 829 C CA . LEU A 1 106 ? -4.258 5.569 2.619 1.00 93.44 106 LEU A CA 1
ATOM 830 C C . LEU A 1 106 ? -5.701 5.830 3.052 1.00 93.44 106 LEU A C 1
ATOM 832 O O . LEU A 1 106 ? -6.499 6.344 2.273 1.00 93.44 106 LEU A O 1
ATOM 836 N N . ALA A 1 107 ? -6.019 5.515 4.305 1.00 93.44 107 ALA A N 1
ATOM 837 C CA . ALA A 1 107 ? -7.292 5.854 4.925 1.00 93.44 107 ALA A CA 1
ATOM 838 C C . ALA A 1 107 ? -7.054 6.573 6.254 1.00 93.44 107 ALA A C 1
ATOM 840 O O . ALA A 1 107 ? -6.225 6.149 7.060 1.00 93.44 107 ALA A O 1
ATOM 841 N N . LEU A 1 108 ? -7.804 7.647 6.479 1.00 93.19 108 LEU A N 1
ATOM 842 C CA . LEU A 1 108 ? -7.901 8.355 7.745 1.00 93.19 108 LEU A CA 1
ATOM 843 C C . LEU A 1 108 ? -9.248 8.016 8.387 1.00 93.19 108 LEU A C 1
ATOM 845 O O . LEU A 1 108 ? -10.304 8.303 7.820 1.00 93.19 108 LEU A O 1
ATOM 849 N N . LEU A 1 109 ? -9.196 7.405 9.569 1.00 91.44 109 LEU A N 1
ATOM 850 C CA . LEU A 1 109 ? -10.363 7.194 10.418 1.00 91.44 109 LEU A CA 1
ATOM 851 C C . LEU A 1 109 ? -10.561 8.438 11.282 1.00 91.44 109 LEU A C 1
ATOM 853 O O . LEU A 1 109 ? -9.736 8.736 12.145 1.00 91.44 109 LEU A O 1
ATOM 857 N N . GLU A 1 110 ? -11.638 9.171 11.033 1.00 84.31 110 GLU A N 1
ATOM 858 C CA . GLU A 1 110 ? -12.087 10.239 11.922 1.00 84.31 110 GLU A CA 1
ATOM 859 C C . GLU A 1 110 ? -12.980 9.594 12.993 1.00 84.31 110 GLU A C 1
ATOM 861 O O . GLU A 1 110 ? -13.857 8.794 12.670 1.00 84.31 110 GLU A O 1
ATOM 866 N N . GLY A 1 111 ? -12.701 9.855 14.274 1.00 73.12 111 GLY A N 1
ATOM 867 C CA . GLY A 1 111 ? -13.513 9.311 15.364 1.00 73.12 111 GLY A CA 1
ATOM 868 C C . GLY A 1 111 ? -14.936 9.868 15.311 1.00 73.12 111 GLY A C 1
ATOM 869 O O . GLY A 1 111 ? -15.122 11.042 14.993 1.00 73.12 111 GLY A O 1
ATOM 870 N N . GLU A 1 112 ? -15.933 9.043 15.637 1.00 61.56 112 GLU A N 1
ATOM 871 C CA . GLU A 1 112 ? -17.269 9.554 15.951 1.00 61.56 112 GLU A CA 1
ATOM 872 C C . GLU A 1 112 ? -17.141 10.450 17.197 1.00 61.56 112 GLU A C 1
ATOM 874 O O . GLU A 1 112 ? -16.729 9.979 18.260 1.00 61.56 112 GLU A O 1
ATOM 879 N N . CYS A 1 113 ? -17.396 11.753 17.038 1.00 48.50 113 CYS A N 1
ATOM 880 C CA . CYS A 1 113 ? -17.532 12.697 18.150 1.00 48.50 113 CYS A CA 1
ATOM 881 C C . CYS A 1 113 ? -18.778 12.390 18.987 1.00 48.50 113 CYS A C 1
ATOM 883 O O . CYS A 1 113 ? -19.836 12.113 18.376 1.00 48.50 113 CYS A O 1
#

pLDDT: mean 85.29, std 13.05, range [46.91, 97.88]

Foldseek 3Di:
DPQDWDQDPVVRDTDGDPPDDDPQVVVQVVCVVQFWGWDPWKWWDWFWDPPDDPDDPDDIDIDTPHMDTFIPTHDPQKDFDWAWTWGVVCCVPVVDTDIDGRGGHDIDDDDDD

Radius of gyration: 17.8 Å; chains: 1; bounding box: 50×46×37 Å

Sequence (113 aa):
MKTIKFFDENTQQWWSPVTGGSNIPALNDLLTQFGLAFSDRIYAGTYSLPDVTLDDNTKPRDFPYLSGSSLARYPSHARVLSVTLHDQVAEVTTESIKEVDDIAILALLEGEC

Secondary structure (DSSP, 8-state):
-----EEETTTTEEE---PPPP-HHHHHHHHGGGT-EEEEEEEEEEEE-TT---SSSS---EEEEEEEEEEEE--TTSEEEEEEEEEHHHHHHHS---EEEEEEEEEE-----

InterPro domains:
  IPR057032 MBTPS1, fourth domain [PF23090] (1-97)

Organism: NCBI:txid111878